Protein AF-A0A4Q3V5I7-F1 (afdb_monomer_lite)

Structure (mmCIF, N/CA/C/O backbone):
data_AF-A0A4Q3V5I7-F1
#
_entry.id   AF-A0A4Q3V5I7-F1
#
loop_
_atom_site.group_PDB
_atom_sit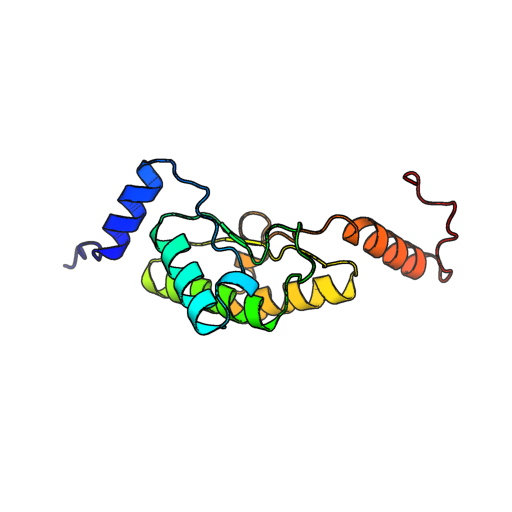e.id
_atom_site.type_symbol
_atom_site.label_atom_id
_atom_site.label_alt_id
_atom_site.label_comp_id
_atom_site.label_asym_id
_atom_site.label_entity_id
_atom_site.label_seq_id
_atom_site.pdbx_PDB_ins_code
_atom_site.Cartn_x
_atom_site.Cartn_y
_atom_site.Cartn_z
_atom_site.occupancy
_atom_site.B_iso_or_equiv
_atom_site.auth_seq_id
_atom_site.auth_comp_id
_atom_site.auth_asym_id
_atom_site.auth_atom_id
_atom_site.pdbx_PDB_model_num
ATOM 1 N N . SER A 1 1 ? -29.587 -13.983 23.821 1.00 38.09 1 SER A N 1
ATOM 2 C CA . SER A 1 1 ? -28.390 -13.522 24.550 1.00 38.09 1 SER A CA 1
ATOM 3 C C . SER A 1 1 ? -27.429 -12.880 23.560 1.00 38.09 1 SER A C 1
ATOM 5 O O . SER A 1 1 ? -27.174 -13.454 22.513 1.00 38.09 1 SER A O 1
ATOM 7 N N . ASN A 1 2 ? -26.949 -11.682 23.909 1.00 41.31 2 ASN A N 1
ATOM 8 C CA . ASN A 1 2 ? -25.914 -10.875 23.248 1.00 41.31 2 ASN A CA 1
ATOM 9 C C . ASN A 1 2 ? -26.232 -10.234 21.875 1.00 41.31 2 ASN A C 1
ATOM 11 O O . ASN A 1 2 ? -25.662 -10.589 20.848 1.00 41.31 2 ASN A O 1
ATOM 15 N N . HIS A 1 3 ? -27.079 -9.198 21.873 1.00 42.94 3 HIS A N 1
ATOM 16 C CA . HIS A 1 3 ? -26.989 -8.144 20.858 1.00 42.94 3 HIS A CA 1
ATOM 17 C C . HIS A 1 3 ? -25.921 -7.145 21.309 1.00 42.94 3 HIS A C 1
ATOM 19 O O . HIS A 1 3 ? -26.196 -6.250 22.102 1.00 42.94 3 HIS A O 1
ATOM 25 N N . GLY A 1 4 ? -24.683 -7.369 20.859 1.00 45.09 4 GLY A N 1
ATOM 26 C CA . GLY A 1 4 ? -23.561 -6.473 21.113 1.00 45.09 4 GLY A CA 1
ATOM 27 C C . GLY A 1 4 ? -23.827 -5.105 20.495 1.00 45.09 4 GLY A C 1
ATOM 28 O O . GLY A 1 4 ? -23.933 -4.971 19.275 1.00 45.09 4 GLY A O 1
ATOM 29 N N . GLU A 1 5 ? -23.964 -4.100 21.349 1.00 45.75 5 GLU A N 1
ATOM 30 C CA . GLU A 1 5 ? -24.009 -2.701 20.954 1.00 45.75 5 GLU A CA 1
ATOM 31 C C . GLU A 1 5 ? -22.730 -2.368 20.158 1.00 45.75 5 GLU A C 1
ATOM 33 O O . GLU A 1 5 ? -21.636 -2.780 20.554 1.00 45.75 5 GLU A O 1
ATOM 38 N N . PRO A 1 6 ? -22.820 -1.686 19.004 1.00 53.59 6 PRO A N 1
ATOM 39 C CA . PRO A 1 6 ? -21.633 -1.416 18.216 1.00 53.59 6 PRO A CA 1
ATOM 40 C C . PRO A 1 6 ? -20.729 -0.432 18.963 1.00 53.59 6 PRO A C 1
ATOM 42 O O . PRO A 1 6 ? -21.177 0.666 19.296 1.00 53.59 6 PRO A O 1
ATOM 45 N N . ASP A 1 7 ? -19.462 -0.817 19.155 1.00 67.00 7 ASP A N 1
ATOM 46 C CA . ASP A 1 7 ? -18.375 0.039 19.654 1.00 67.00 7 ASP A CA 1
ATOM 47 C C . ASP A 1 7 ? -18.476 1.452 19.044 1.00 67.00 7 ASP A C 1
ATOM 49 O O . ASP A 1 7 ? -18.785 1.619 17.858 1.00 67.00 7 ASP A O 1
ATOM 53 N N . GLY A 1 8 ? -18.215 2.485 19.851 1.00 60.91 8 GLY A N 1
ATOM 54 C CA . GLY A 1 8 ? -18.203 3.885 19.431 1.00 60.91 8 GLY A CA 1
ATOM 55 C C . GLY A 1 8 ? -17.422 4.135 18.135 1.00 60.91 8 GLY A C 1
ATOM 56 O O . GLY A 1 8 ? -17.833 4.976 17.335 1.00 60.91 8 GLY A O 1
ATOM 57 N N . GLN A 1 9 ? -16.384 3.348 17.837 1.00 58.44 9 GLN A N 1
ATOM 58 C CA . GLN A 1 9 ? -15.654 3.434 16.563 1.00 58.44 9 GLN A CA 1
ATOM 59 C C . GLN A 1 9 ? -16.491 3.003 15.345 1.00 58.44 9 GLN A C 1
ATOM 61 O O . GLN A 1 9 ? -16.431 3.642 14.294 1.00 58.44 9 GLN A O 1
ATOM 66 N N . SER A 1 10 ? -17.344 1.983 15.489 1.00 59.12 10 SER A N 1
ATOM 67 C CA . SER A 1 10 ? -18.311 1.556 14.463 1.00 59.12 10 SER A CA 1
ATOM 68 C C . SER A 1 10 ? -19.374 2.625 14.191 1.00 59.12 10 SER A C 1
ATOM 70 O O . SER A 1 10 ? -19.883 2.736 13.069 1.00 59.12 10 SER A O 1
ATOM 72 N N . ARG A 1 11 ? -19.712 3.438 15.201 1.00 64.19 11 ARG A N 1
ATOM 73 C CA . ARG A 1 11 ? -20.638 4.572 15.052 1.00 64.19 11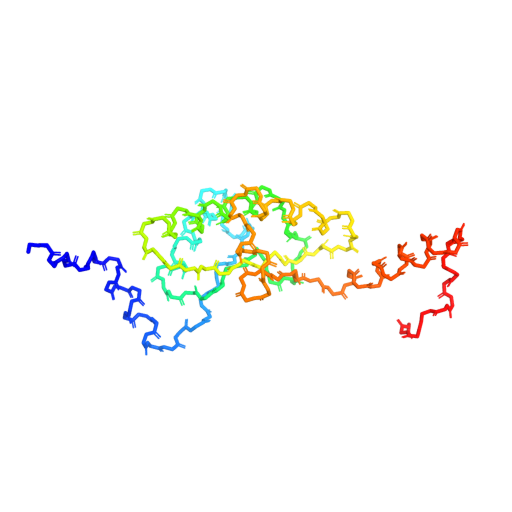 ARG A CA 1
ATOM 74 C C . ARG A 1 11 ? -19.989 5.731 14.295 1.00 64.19 11 ARG A C 1
ATOM 76 O O . ARG A 1 11 ? -20.621 6.265 13.388 1.00 64.19 11 ARG A O 1
ATOM 83 N N . VAL A 1 12 ? -18.735 6.066 14.607 1.00 60.19 12 VAL A N 1
ATOM 84 C CA . VAL A 1 12 ? -17.966 7.112 13.907 1.00 60.19 12 VAL A CA 1
ATOM 85 C C . VAL A 1 12 ? -17.733 6.743 12.439 1.00 60.19 12 VAL A C 1
ATOM 87 O O . VAL A 1 12 ? -18.012 7.550 11.555 1.00 60.19 12 VAL A O 1
ATOM 90 N N . HIS A 1 13 ? -17.337 5.499 12.157 1.00 60.81 13 HIS A N 1
ATOM 91 C CA . HIS A 1 13 ? -17.160 5.029 10.781 1.00 60.81 13 HIS A CA 1
ATOM 92 C C . HIS A 1 13 ? -18.470 5.095 9.979 1.00 60.81 13 HIS A C 1
ATOM 94 O O . HIS A 1 13 ? -18.501 5.626 8.871 1.00 60.81 13 HIS A O 1
ATOM 100 N N . ARG A 1 14 ? -19.591 4.629 10.555 1.00 62.06 14 ARG A N 1
ATOM 101 C CA . ARG A 1 14 ? -20.908 4.734 9.901 1.00 62.06 14 ARG A CA 1
ATOM 102 C C . ARG A 1 14 ? -21.364 6.174 9.692 1.00 62.06 14 ARG A C 1
ATOM 104 O O . ARG A 1 14 ? -22.064 6.434 8.717 1.00 62.06 14 ARG A O 1
ATOM 111 N N . PHE A 1 15 ? -20.993 7.089 10.583 1.00 60.84 15 PHE A N 1
ATOM 112 C CA . PHE A 1 15 ? -21.292 8.508 10.434 1.00 60.84 15 PHE A CA 1
ATOM 113 C C . PHE A 1 15 ? -20.561 9.107 9.222 1.00 60.84 15 PHE A C 1
ATOM 115 O O . PHE A 1 15 ? -21.206 9.712 8.368 1.00 60.84 15 PHE A O 1
ATOM 122 N N . PHE A 1 16 ? -19.254 8.864 9.080 1.00 54.72 16 PHE A N 1
ATOM 123 C CA . PHE A 1 16 ? -18.477 9.395 7.954 1.00 54.72 16 PHE A CA 1
ATOM 124 C C . PHE A 1 16 ? -18.756 8.690 6.618 1.00 54.72 16 PHE A C 1
ATOM 126 O O . PHE A 1 16 ? -18.851 9.363 5.592 1.00 54.72 16 PHE A O 1
ATOM 133 N N . ALA A 1 17 ? -18.990 7.374 6.624 1.00 52.50 17 ALA A N 1
ATOM 134 C CA . ALA A 1 17 ? -19.376 6.625 5.424 1.00 52.50 17 ALA A CA 1
ATOM 135 C C . ALA A 1 17 ? -20.721 7.110 4.844 1.00 52.50 17 ALA A C 1
ATOM 137 O O . ALA A 1 17 ? -20.887 7.204 3.630 1.00 52.50 17 ALA A O 1
ATOM 138 N N . ARG A 1 18 ? -21.682 7.486 5.703 1.00 52.69 18 ARG A N 1
ATOM 139 C CA . ARG A 1 18 ? -22.968 8.071 5.274 1.00 52.69 18 ARG A CA 1
ATOM 140 C C . ARG A 1 18 ? -22.839 9.494 4.728 1.00 52.69 18 ARG A C 1
ATOM 142 O O . ARG A 1 18 ? -23.690 9.908 3.949 1.00 52.69 18 ARG A O 1
ATOM 149 N N . ALA A 1 19 ? -21.794 10.226 5.111 1.00 50.31 19 ALA A N 1
ATOM 150 C CA . ALA A 1 19 ? -21.541 11.587 4.643 1.00 50.31 19 ALA A CA 1
ATOM 151 C C . ALA A 1 19 ? -20.904 11.649 3.237 1.00 50.31 19 ALA A C 1
ATOM 153 O O . ALA A 1 19 ? -20.662 12.742 2.731 1.00 50.31 19 ALA A O 1
ATOM 154 N N . GLY A 1 20 ? -20.620 10.506 2.593 1.00 38.25 20 GLY A N 1
ATOM 155 C CA . GLY A 1 20 ? -20.080 10.461 1.226 1.00 38.25 20 GLY A CA 1
ATOM 156 C C . GLY A 1 20 ? -18.641 10.976 1.094 1.00 38.25 20 GLY A C 1
ATOM 157 O O . GLY A 1 20 ? -18.186 11.281 -0.010 1.00 38.25 20 GLY A O 1
ATOM 158 N N . LEU A 1 21 ? -17.898 11.065 2.202 1.00 43.00 21 LEU A N 1
ATOM 159 C CA . LEU A 1 21 ? -16.500 11.508 2.245 1.00 43.00 21 LEU A CA 1
ATOM 160 C C . LEU A 1 21 ? -15.536 10.366 1.858 1.00 43.00 21 LEU A C 1
ATOM 162 O O . LEU A 1 21 ? -14.523 10.130 2.507 1.00 43.00 21 LEU A O 1
ATOM 166 N N . ASN A 1 22 ? -15.817 9.680 0.747 1.00 41.25 22 ASN A N 1
ATOM 167 C CA . ASN A 1 22 ? -15.173 8.428 0.303 1.00 41.25 22 ASN A CA 1
ATOM 168 C C . ASN A 1 22 ? -13.715 8.594 -0.194 1.00 41.25 22 ASN A C 1
ATOM 170 O O . ASN A 1 22 ? -13.181 7.781 -0.948 1.00 41.25 22 ASN A O 1
ATOM 174 N N . LYS A 1 23 ? -13.044 9.701 0.148 1.00 43.59 23 LYS A N 1
ATOM 175 C CA . LYS A 1 23 ? -11.664 10.000 -0.269 1.00 43.59 23 LYS A CA 1
ATOM 176 C C . LYS A 1 23 ? -10.873 10.695 0.833 1.00 43.59 23 LYS A C 1
ATOM 178 O O . LYS A 1 23 ? -10.186 11.680 0.558 1.00 43.59 23 LYS A O 1
ATOM 183 N N . VAL A 1 24 ? -10.902 10.190 2.063 1.00 42.75 24 VAL A N 1
ATOM 184 C CA . VAL A 1 24 ? -9.879 10.610 3.026 1.00 42.75 24 VAL A CA 1
ATOM 185 C C . VAL A 1 24 ? -8.542 9.981 2.601 1.00 42.75 24 VAL A C 1
ATOM 187 O O . VAL A 1 24 ? -8.443 8.798 2.277 1.00 42.75 24 VAL A O 1
ATOM 190 N N . ARG A 1 25 ? -7.518 10.818 2.433 1.00 50.66 25 ARG A N 1
ATOM 191 C CA . ARG A 1 25 ? -6.203 10.446 1.894 1.00 50.66 25 ARG A CA 1
ATOM 192 C C . ARG A 1 25 ? -5.197 10.563 3.031 1.00 50.66 25 ARG A C 1
ATOM 194 O O . ARG A 1 25 ? -4.775 11.670 3.339 1.00 50.66 25 ARG A O 1
ATOM 201 N N . ALA A 1 26 ? -4.783 9.451 3.630 1.00 46.44 26 ALA A N 1
ATOM 202 C CA . ALA A 1 26 ? -3.548 9.457 4.410 1.00 46.44 26 ALA A CA 1
ATOM 203 C C . ALA A 1 26 ? -2.398 9.564 3.409 1.00 46.44 26 ALA A C 1
ATOM 205 O O . ALA A 1 26 ? -2.099 8.590 2.735 1.00 46.44 26 ALA A O 1
ATOM 206 N N . SER A 1 27 ? -1.817 10.745 3.236 1.00 49.66 27 SER A N 1
ATOM 207 C CA . SER A 1 27 ? -0.596 10.935 2.450 1.00 49.66 27 SER A CA 1
ATOM 208 C C . SER A 1 27 ? 0.463 11.628 3.304 1.00 49.66 27 SER A C 1
ATOM 210 O O . SER A 1 27 ? 0.117 12.357 4.227 1.00 49.66 27 SER A O 1
ATOM 212 N N . HIS A 1 28 ? 1.727 11.392 2.934 1.00 53.25 28 HIS A N 1
ATOM 213 C CA . HIS A 1 28 ? 2.932 12.188 3.228 1.00 53.25 28 HIS A CA 1
ATOM 214 C C . HIS A 1 28 ? 3.936 11.576 4.221 1.00 53.25 28 HIS A C 1
ATOM 216 O O . HIS A 1 28 ? 4.032 11.964 5.378 1.00 53.25 28 HIS A O 1
ATOM 222 N N . HIS A 1 29 ? 4.811 10.696 3.711 1.00 49.69 29 HIS A N 1
ATOM 223 C CA . HIS A 1 29 ? 6.060 10.284 4.378 1.00 49.69 29 HIS A CA 1
ATOM 224 C C . HIS A 1 29 ? 6.941 11.491 4.774 1.00 49.69 29 HIS A C 1
ATOM 226 O O . HIS A 1 29 ? 7.621 11.434 5.798 1.00 49.69 29 HIS A O 1
ATOM 232 N N . ARG A 1 30 ? 6.970 12.576 3.983 1.00 44.12 30 ARG A N 1
ATOM 233 C CA . ARG A 1 30 ? 7.819 13.748 4.266 1.00 44.12 30 ARG A CA 1
ATOM 234 C C . ARG A 1 30 ? 7.209 14.751 5.251 1.00 44.12 30 ARG A C 1
ATOM 236 O O . ARG A 1 30 ? 7.950 15.241 6.090 1.00 44.12 30 ARG A O 1
ATOM 243 N N . GLU A 1 31 ? 5.901 15.010 5.215 1.00 51.19 31 GLU A N 1
ATOM 244 C CA . GLU A 1 31 ? 5.254 15.920 6.186 1.00 51.19 31 GLU A CA 1
ATOM 245 C C . GLU A 1 31 ? 5.047 15.262 7.556 1.00 51.19 31 GLU A C 1
ATOM 247 O O . GLU A 1 31 ? 5.095 15.930 8.584 1.00 51.19 31 GLU A O 1
ATOM 252 N N . LEU A 1 32 ? 4.852 13.939 7.589 1.00 56.50 32 LEU A N 1
ATOM 253 C CA . LEU A 1 32 ? 4.641 13.205 8.836 1.00 56.50 32 LEU A CA 1
ATOM 254 C C . LEU A 1 32 ? 5.960 12.884 9.556 1.00 56.50 32 LEU A C 1
ATOM 256 O O . LEU A 1 32 ? 5.946 12.633 10.755 1.00 56.50 32 LEU A O 1
ATOM 260 N N . GLY A 1 33 ? 7.109 12.895 8.875 1.00 63.34 33 GLY A N 1
ATOM 261 C CA . GLY A 1 33 ? 8.450 12.828 9.480 1.00 63.34 33 GLY A CA 1
ATOM 262 C C . GLY A 1 33 ? 8.868 11.490 10.120 1.00 63.34 33 GLY A C 1
ATOM 263 O O . GLY A 1 33 ? 10.054 11.180 10.132 1.00 63.34 33 GLY A O 1
ATOM 264 N N . THR A 1 34 ? 7.938 10.663 10.618 1.00 82.88 34 THR A N 1
ATOM 265 C CA . THR A 1 34 ? 8.223 9.378 11.291 1.00 82.88 34 THR A CA 1
ATOM 266 C C . THR A 1 34 ? 7.209 8.290 10.925 1.00 82.88 34 THR A C 1
ATOM 268 O O . THR A 1 34 ? 6.052 8.580 10.611 1.00 82.88 34 THR A O 1
ATOM 271 N N . LEU A 1 35 ? 7.605 7.013 11.033 1.00 87.75 35 LEU A N 1
ATOM 272 C CA . LEU A 1 35 ? 6.684 5.877 10.854 1.00 87.75 35 LEU A CA 1
ATOM 273 C C . LEU A 1 35 ? 5.526 5.902 11.867 1.00 87.75 35 LEU A C 1
ATOM 275 O O . LEU A 1 35 ? 4.409 5.512 11.539 1.00 87.75 35 LEU A O 1
ATOM 279 N N . THR A 1 36 ? 5.754 6.429 13.072 1.00 88.69 36 THR A N 1
ATOM 280 C CA . THR A 1 36 ? 4.702 6.636 14.079 1.00 88.69 36 THR A CA 1
ATOM 281 C C . THR A 1 36 ? 3.605 7.563 13.565 1.00 88.69 36 THR A C 1
ATOM 283 O O . THR A 1 36 ? 2.418 7.269 13.706 1.00 88.69 36 THR A O 1
ATOM 286 N N . ASN A 1 37 ? 3.983 8.666 12.922 1.00 86.19 37 ASN A N 1
ATOM 287 C CA . ASN A 1 37 ? 3.017 9.609 12.371 1.00 86.19 37 ASN A CA 1
ATOM 288 C C . ASN A 1 37 ? 2.311 9.040 11.132 1.00 86.19 37 ASN A C 1
ATOM 290 O O . ASN A 1 37 ? 1.110 9.243 10.983 1.00 86.19 37 ASN A O 1
ATOM 294 N N . VAL A 1 38 ? 3.001 8.243 10.307 1.00 88.50 38 VAL A N 1
ATOM 295 C CA . VAL A 1 38 ? 2.369 7.463 9.223 1.00 88.50 38 VAL A CA 1
ATOM 296 C C . VAL A 1 38 ? 1.304 6.513 9.772 1.00 88.50 38 VAL A C 1
ATOM 298 O O . VAL A 1 38 ? 0.197 6.449 9.233 1.00 88.50 38 VAL A O 1
ATOM 301 N N . ALA A 1 39 ? 1.606 5.792 10.854 1.00 90.88 39 ALA A N 1
ATOM 302 C CA . ALA A 1 39 ? 0.658 4.880 11.480 1.00 90.88 39 ALA A CA 1
ATOM 303 C C . ALA A 1 39 ? -0.588 5.624 11.987 1.00 90.88 39 ALA A C 1
ATOM 305 O O . ALA A 1 39 ? -1.706 5.214 11.678 1.00 90.88 39 ALA A O 1
ATOM 306 N N . ARG A 1 40 ? -0.398 6.750 12.691 1.00 89.38 40 ARG A N 1
ATOM 307 C CA . ARG A 1 40 ? -1.500 7.599 13.178 1.00 89.38 40 ARG A CA 1
ATOM 308 C C . ARG A 1 40 ? -2.342 8.164 12.037 1.00 89.38 40 ARG A C 1
ATOM 310 O O . ARG A 1 40 ? -3.562 8.079 12.084 1.00 89.38 40 ARG A O 1
ATOM 317 N N . ALA A 1 41 ? -1.706 8.698 10.996 1.00 87.38 41 ALA A N 1
ATOM 318 C CA . ALA A 1 41 ? -2.413 9.239 9.838 1.00 87.38 41 ALA A CA 1
ATOM 319 C C . ALA A 1 41 ? -3.235 8.161 9.114 1.00 87.38 41 ALA A C 1
ATOM 321 O O . ALA A 1 41 ? -4.357 8.425 8.689 1.00 87.38 41 ALA A O 1
ATOM 322 N N . SER A 1 42 ? -2.700 6.939 9.012 1.00 91.12 42 SER A N 1
ATOM 323 C CA . SER A 1 42 ? -3.416 5.796 8.433 1.00 91.12 42 SER A CA 1
ATOM 324 C C . SER A 1 42 ? -4.661 5.449 9.244 1.00 91.12 42 SER A C 1
ATOM 326 O O . SER A 1 42 ? -5.730 5.267 8.671 1.00 91.12 42 SER A O 1
ATOM 328 N N . GLU A 1 43 ? -4.538 5.395 10.572 1.00 90.94 43 GLU A N 1
ATOM 329 C CA . GLU A 1 43 ? -5.663 5.116 11.468 1.00 90.94 43 GLU A CA 1
ATOM 330 C C . GLU A 1 43 ? -6.741 6.202 11.381 1.00 90.94 43 GLU A C 1
ATOM 332 O O . GLU A 1 43 ? -7.908 5.877 11.179 1.00 90.94 43 GLU A O 1
ATOM 337 N N . ILE A 1 44 ? -6.354 7.482 11.414 1.00 89.69 44 ILE A N 1
ATOM 338 C CA . ILE A 1 44 ? -7.286 8.611 11.266 1.00 89.69 44 ILE A CA 1
ATOM 339 C C . ILE A 1 44 ? -8.029 8.542 9.929 1.00 89.69 44 ILE A C 1
ATOM 341 O O . ILE A 1 44 ? -9.241 8.738 9.899 1.00 89.69 44 ILE A O 1
ATOM 345 N N . ALA A 1 45 ? -7.337 8.235 8.830 1.00 87.19 45 ALA A N 1
ATOM 346 C CA . ALA A 1 45 ? -7.975 8.128 7.522 1.00 87.19 45 ALA A CA 1
ATOM 347 C C . ALA A 1 45 ? -9.019 7.001 7.475 1.00 87.19 45 ALA A C 1
ATOM 349 O O . ALA A 1 45 ? -10.144 7.224 7.035 1.00 87.19 45 ALA A O 1
ATOM 350 N N . MET A 1 46 ? -8.687 5.819 8.000 1.00 92.44 46 MET A N 1
ATOM 351 C CA . MET A 1 46 ? -9.636 4.702 8.084 1.00 92.44 46 MET A CA 1
ATOM 352 C C . MET A 1 46 ? -10.830 5.032 8.986 1.00 92.44 46 MET A C 1
ATOM 354 O O . MET A 1 46 ? -11.973 4.798 8.608 1.00 92.44 46 MET A O 1
ATOM 358 N N . MET A 1 47 ? -10.592 5.646 10.150 1.00 88.38 47 MET A N 1
ATOM 359 C CA . MET A 1 47 ? -11.660 6.078 11.060 1.00 88.38 47 MET A CA 1
ATOM 360 C C . MET A 1 47 ? -12.578 7.135 10.434 1.00 88.38 47 MET A C 1
ATOM 362 O O . MET A 1 47 ? -13.771 7.164 10.730 1.00 88.38 47 MET A O 1
ATOM 366 N N . ALA A 1 48 ? -12.036 7.972 9.550 1.00 85.56 48 ALA A N 1
ATOM 367 C CA . ALA A 1 48 ? -12.782 8.968 8.794 1.00 85.56 48 ALA A CA 1
ATOM 368 C C . ALA A 1 48 ? -13.515 8.392 7.563 1.00 85.56 48 ALA A C 1
ATOM 370 O O . ALA A 1 48 ? -14.084 9.160 6.792 1.00 85.56 48 ALA A O 1
ATOM 371 N N . GLY A 1 49 ? -13.521 7.067 7.370 1.00 84.12 49 GLY A N 1
ATOM 372 C CA . GLY A 1 49 ? -14.289 6.397 6.317 1.00 84.12 49 GLY A CA 1
ATOM 373 C C . GLY A 1 49 ? -13.576 6.279 4.968 1.00 84.12 49 GLY A C 1
ATOM 374 O O . GLY A 1 49 ? -14.233 6.212 3.934 1.00 84.12 49 GLY A O 1
ATOM 375 N N . SER A 1 50 ? -12.239 6.281 4.935 1.00 85.50 50 SER A N 1
ATOM 376 C CA . SER A 1 50 ? -11.486 5.987 3.707 1.00 85.50 50 SER A CA 1
ATOM 377 C C . SER A 1 50 ? -11.734 4.570 3.193 1.00 85.50 50 SER A C 1
ATOM 379 O O . SER A 1 50 ? -11.341 3.619 3.853 1.00 85.50 50 SER A O 1
ATOM 381 N N . ASP A 1 51 ? -12.172 4.415 1.943 1.00 89.31 51 ASP A N 1
ATOM 382 C CA . ASP A 1 51 ? -12.168 3.096 1.283 1.00 89.31 51 ASP A CA 1
ATOM 383 C C . ASP A 1 51 ? -10.748 2.615 0.936 1.00 89.31 51 ASP A C 1
ATOM 385 O O . ASP A 1 51 ? -10.483 1.422 0.810 1.00 89.31 51 ASP A O 1
ATOM 389 N N . PHE A 1 52 ? -9.818 3.556 0.742 1.00 91.56 52 PHE A N 1
ATOM 390 C CA . PHE A 1 52 ? -8.423 3.288 0.400 1.00 91.56 52 PHE A CA 1
ATOM 391 C C . PHE A 1 52 ? -7.475 4.240 1.122 1.00 91.56 52 PHE A C 1
ATOM 393 O O . PHE A 1 52 ? -7.704 5.451 1.160 1.00 91.56 52 PHE A O 1
ATOM 400 N N . ILE A 1 53 ? -6.324 3.719 1.543 1.00 91.44 53 ILE A N 1
ATOM 401 C CA . ILE A 1 53 ? -5.168 4.528 1.947 1.00 91.44 53 ILE A CA 1
ATOM 402 C C . ILE A 1 53 ? -4.008 4.346 0.955 1.00 91.44 53 ILE A C 1
ATOM 404 O O . ILE A 1 53 ? -3.884 3.308 0.297 1.00 91.44 53 ILE A O 1
ATOM 408 N N . LYS A 1 54 ? -3.161 5.372 0.794 1.00 88.69 54 LYS A N 1
ATOM 409 C CA . LYS A 1 54 ? -2.105 5.398 -0.236 1.00 88.69 54 LYS A CA 1
ATOM 410 C C . LYS A 1 54 ? -0.795 5.997 0.272 1.00 88.69 54 LYS A C 1
ATOM 412 O O . LYS A 1 54 ? -0.816 6.929 1.053 1.00 88.69 54 LYS A O 1
ATOM 417 N N . THR A 1 55 ? 0.357 5.543 -0.213 1.00 81.69 55 THR A N 1
ATOM 418 C CA . THR A 1 55 ? 1.659 6.006 0.320 1.00 81.69 55 THR A CA 1
ATOM 419 C C . THR A 1 55 ? 2.046 7.434 -0.097 1.00 81.69 55 THR A C 1
ATOM 421 O O . THR A 1 55 ? 2.646 8.162 0.693 1.00 81.69 55 THR A O 1
ATOM 424 N N . SER A 1 56 ? 1.739 7.857 -1.333 1.00 70.88 56 SER A N 1
ATOM 425 C CA . SER A 1 56 ? 2.121 9.183 -1.853 1.00 70.88 56 SER A CA 1
ATOM 426 C C . SER A 1 56 ? 1.114 9.778 -2.852 1.00 70.88 56 SER A C 1
ATOM 428 O O . SER A 1 56 ? 0.125 9.151 -3.256 1.00 70.88 56 SER A O 1
ATOM 430 N N . THR A 1 57 ? 1.358 11.028 -3.255 1.00 65.44 57 THR A N 1
ATOM 431 C CA . THR A 1 57 ? 0.609 11.741 -4.303 1.00 65.44 57 THR A CA 1
ATOM 432 C C . THR A 1 57 ? 1.170 11.516 -5.712 1.00 65.44 57 THR A C 1
ATOM 434 O O . THR A 1 57 ? 0.497 11.882 -6.673 1.00 65.44 57 THR A O 1
ATOM 437 N N . GLY A 1 58 ? 2.352 10.897 -5.849 1.00 59.09 58 GLY A N 1
ATOM 438 C CA . GLY A 1 58 ? 3.047 10.703 -7.128 1.00 59.09 58 GLY A CA 1
ATOM 439 C C . GLY A 1 58 ? 3.689 11.968 -7.716 1.00 59.09 58 GLY A C 1
ATOM 440 O O . GLY A 1 58 ? 4.197 11.909 -8.829 1.00 59.09 58 GLY A O 1
ATOM 441 N N . LYS A 1 59 ? 3.660 13.097 -6.992 1.00 59.47 59 LYS A N 1
ATOM 442 C CA . LYS A 1 59 ? 4.219 14.393 -7.424 1.00 59.47 59 LYS A CA 1
ATOM 443 C C . LYS A 1 59 ? 5.520 14.780 -6.710 1.00 59.47 59 LYS A C 1
ATOM 445 O O . LYS A 1 59 ? 6.095 15.816 -7.019 1.00 59.47 59 LYS A O 1
ATOM 450 N N . GLU A 1 60 ? 5.974 13.970 -5.757 1.00 59.12 60 GLU A N 1
ATOM 451 C CA . GLU A 1 60 ? 7.142 14.267 -4.925 1.00 59.12 60 GLU A CA 1
ATOM 452 C C . GLU A 1 60 ? 8.368 13.431 -5.302 1.00 59.12 60 GLU A C 1
ATOM 454 O O . GLU A 1 60 ? 8.258 12.328 -5.838 1.00 59.12 60 GLU A O 1
ATOM 459 N N . ALA A 1 61 ? 9.553 13.952 -4.968 1.00 50.44 61 ALA A N 1
ATOM 460 C CA . ALA A 1 61 ? 10.835 13.300 -5.231 1.00 50.44 61 ALA A CA 1
ATOM 461 C C . ALA A 1 61 ? 11.022 11.985 -4.447 1.00 50.44 61 ALA A C 1
ATOM 463 O O . ALA A 1 61 ? 11.720 11.083 -4.913 1.00 50.44 61 ALA A O 1
ATOM 464 N N . VAL A 1 62 ? 10.394 11.859 -3.269 1.00 54.84 62 VAL A N 1
ATOM 465 C CA . VAL A 1 62 ? 10.447 10.642 -2.444 1.00 54.84 62 VAL A CA 1
ATOM 466 C C . VAL A 1 62 ? 9.152 9.854 -2.598 1.00 54.84 62 VAL A C 1
ATOM 468 O O . VAL A 1 62 ? 8.053 10.347 -2.363 1.00 54.84 62 VAL A O 1
ATOM 471 N N . ASN A 1 63 ? 9.324 8.613 -3.033 1.00 66.88 63 ASN A N 1
ATOM 472 C CA . ASN A 1 63 ? 8.293 7.720 -3.541 1.00 66.88 63 ASN A CA 1
ATOM 473 C C . ASN A 1 63 ? 7.867 6.671 -2.498 1.00 66.88 63 ASN A C 1
ATOM 475 O O . ASN A 1 63 ? 8.340 6.695 -1.362 1.00 66.88 63 ASN A O 1
ATOM 479 N N . ALA A 1 64 ? 6.968 5.748 -2.864 1.00 73.00 64 ALA A N 1
ATOM 480 C CA . ALA A 1 64 ? 6.574 4.648 -1.985 1.00 73.00 64 ALA A CA 1
ATOM 481 C C . ALA A 1 64 ? 7.799 3.826 -1.541 1.00 73.00 64 ALA A C 1
ATOM 483 O O . ALA A 1 64 ? 8.544 3.327 -2.381 1.00 73.00 64 ALA A O 1
ATOM 484 N N . THR A 1 65 ? 7.975 3.641 -0.231 1.00 87.44 65 THR A N 1
ATOM 485 C CA . THR A 1 65 ? 8.993 2.747 0.340 1.00 87.44 65 THR A CA 1
ATOM 486 C C . THR A 1 65 ? 8.319 1.598 1.085 1.00 87.44 65 THR A C 1
ATOM 488 O O . THR A 1 65 ? 7.267 1.787 1.706 1.00 87.44 65 THR A O 1
ATOM 491 N N . LEU A 1 66 ? 8.920 0.403 1.048 1.00 90.75 66 LEU A N 1
ATOM 492 C CA . LEU A 1 66 ? 8.380 -0.777 1.735 1.00 90.75 66 LEU A CA 1
ATOM 493 C C . LEU A 1 66 ? 8.192 -0.570 3.248 1.00 90.75 66 LEU A C 1
ATOM 495 O O . LEU A 1 66 ? 7.144 -0.977 3.741 1.00 90.75 66 LEU A O 1
ATOM 499 N N . PRO A 1 67 ? 9.090 0.107 3.999 1.00 92.06 67 PRO A N 1
ATOM 500 C CA . PRO A 1 67 ? 8.865 0.351 5.428 1.00 92.06 67 PRO A CA 1
ATOM 501 C C . PRO A 1 67 ? 7.602 1.174 5.726 1.00 92.06 67 PRO A C 1
ATOM 503 O O . PRO A 1 67 ? 6.858 0.865 6.661 1.00 92.06 67 PRO A O 1
ATOM 506 N N . VAL A 1 68 ? 7.313 2.192 4.906 1.00 90.50 68 VAL A N 1
ATOM 507 C CA . VAL A 1 68 ? 6.059 2.956 5.016 1.00 90.50 68 VAL A CA 1
ATOM 508 C C . VAL A 1 68 ? 4.872 2.089 4.634 1.00 90.50 68 VAL A C 1
ATOM 510 O O . VAL A 1 68 ? 3.887 2.057 5.365 1.00 90.50 68 VAL A O 1
ATOM 513 N N . GLY A 1 69 ? 4.989 1.339 3.538 1.00 93.25 69 GLY A N 1
ATOM 514 C CA . GLY A 1 69 ? 3.985 0.372 3.115 1.00 93.25 69 GLY A CA 1
ATOM 515 C C . GLY A 1 69 ? 3.592 -0.603 4.218 1.00 93.25 69 GLY A C 1
ATOM 516 O O . GLY A 1 69 ? 2.424 -0.686 4.577 1.00 93.25 69 GLY A O 1
ATOM 517 N N . LEU A 1 70 ? 4.581 -1.270 4.809 1.00 95.69 70 LEU A N 1
ATOM 518 C CA . LEU A 1 70 ? 4.417 -2.218 5.906 1.00 95.69 70 LEU A CA 1
ATOM 519 C C . LEU A 1 70 ? 3.711 -1.584 7.106 1.00 95.69 70 LEU A C 1
ATOM 521 O O . LEU A 1 70 ? 2.803 -2.180 7.681 1.00 95.69 70 LEU A O 1
ATOM 525 N N . THR A 1 71 ? 4.097 -0.358 7.460 1.00 95.25 71 THR A N 1
ATOM 526 C CA . THR A 1 71 ? 3.465 0.390 8.554 1.00 95.25 71 THR A CA 1
ATOM 527 C C . THR A 1 71 ? 1.974 0.611 8.287 1.00 95.25 71 THR A C 1
ATOM 529 O O . THR A 1 71 ? 1.144 0.329 9.150 1.00 95.25 71 THR A O 1
ATOM 532 N N . MET A 1 72 ? 1.618 1.071 7.085 1.00 95.19 72 MET A N 1
ATOM 533 C CA . MET A 1 72 ? 0.226 1.321 6.692 1.00 95.19 72 MET A CA 1
ATOM 534 C C . MET A 1 72 ? -0.587 0.021 6.603 1.00 95.19 72 MET A C 1
ATOM 536 O O . MET A 1 72 ? -1.697 -0.057 7.123 1.00 95.19 72 MET A O 1
ATOM 540 N N . VAL A 1 73 ? -0.017 -1.020 5.994 1.00 97.44 73 VAL A N 1
ATOM 541 C CA . VAL A 1 73 ? -0.643 -2.338 5.811 1.00 97.44 73 VAL A CA 1
ATOM 542 C C . VAL A 1 73 ? -0.932 -3.014 7.153 1.00 97.44 73 VAL A C 1
ATOM 544 O O . VAL A 1 73 ? -2.030 -3.529 7.364 1.00 97.44 73 VAL A O 1
ATOM 547 N N . ARG A 1 74 ? -0.011 -2.929 8.119 1.00 97.69 74 ARG A N 1
ATOM 548 C CA . ARG A 1 74 ? -0.256 -3.420 9.484 1.00 97.69 74 ARG A CA 1
ATOM 549 C C . ARG A 1 74 ? -1.388 -2.672 10.173 1.00 97.69 74 ARG A C 1
ATOM 551 O O . ARG A 1 74 ? -2.175 -3.295 10.877 1.00 97.69 74 ARG A O 1
ATOM 558 N N . ARG A 1 75 ? -1.520 -1.362 9.944 1.00 97.00 75 ARG A N 1
ATOM 559 C CA . ARG A 1 75 ? -2.674 -0.601 10.445 1.00 97.00 75 ARG A CA 1
ATOM 560 C C . ARG A 1 75 ? -3.984 -1.064 9.816 1.00 97.00 75 ARG A C 1
ATOM 562 O O . ARG A 1 75 ? -4.936 -1.238 10.566 1.00 97.00 75 ARG A O 1
ATOM 569 N N . ILE A 1 76 ? -4.023 -1.340 8.510 1.00 97.69 76 ILE A N 1
ATOM 570 C CA . ILE A 1 76 ? -5.205 -1.938 7.860 1.00 97.69 76 ILE A CA 1
ATOM 571 C C . ILE A 1 76 ? -5.569 -3.265 8.528 1.00 97.69 76 ILE A C 1
ATOM 573 O O . ILE A 1 76 ? -6.722 -3.465 8.901 1.00 97.69 76 ILE A O 1
ATOM 577 N N . ARG A 1 77 ? -4.589 -4.152 8.738 1.00 98.00 77 ARG A N 1
ATOM 578 C CA . ARG A 1 77 ? -4.816 -5.450 9.387 1.00 98.00 77 ARG A CA 1
ATOM 579 C C . ARG A 1 77 ? -5.422 -5.287 10.777 1.00 98.00 77 ARG A C 1
ATOM 581 O O . ARG A 1 77 ? -6.400 -5.953 11.110 1.00 98.00 77 ARG A O 1
ATOM 588 N N . ASP A 1 78 ? -4.831 -4.417 11.590 1.00 97.75 78 ASP A N 1
ATOM 589 C CA . ASP A 1 78 ? -5.275 -4.185 12.964 1.00 97.75 78 ASP A CA 1
ATOM 590 C C . ASP A 1 78 ? -6.679 -3.551 12.989 1.00 97.75 78 ASP A C 1
ATOM 592 O O . ASP A 1 78 ? -7.516 -3.925 13.811 1.00 97.75 78 ASP A O 1
ATOM 596 N N . PHE A 1 79 ? -6.965 -2.640 12.053 1.00 95.94 79 PHE A N 1
ATOM 597 C CA . PHE A 1 79 ? -8.277 -2.014 11.890 1.00 95.94 79 PHE A CA 1
ATOM 598 C C . PHE A 1 79 ? -9.347 -3.025 11.466 1.00 95.94 79 PHE A C 1
ATOM 600 O O . PHE A 1 79 ? -10.416 -3.074 12.076 1.00 95.94 79 PHE A O 1
ATOM 607 N N . HIS A 1 80 ? -9.048 -3.886 10.492 1.00 97.00 80 HIS A N 1
ATOM 608 C CA . HIS A 1 80 ? -9.948 -4.955 10.066 1.00 97.00 80 HIS A CA 1
ATOM 609 C C . HIS A 1 80 ? -10.230 -5.936 11.212 1.00 97.00 80 HIS A C 1
ATOM 611 O O . HIS A 1 80 ? -11.384 -6.260 11.469 1.00 97.00 80 HIS A O 1
ATOM 617 N N . ARG A 1 81 ? -9.211 -6.346 11.981 1.00 97.00 81 ARG A N 1
ATOM 618 C CA . ARG A 1 81 ? -9.398 -7.223 13.156 1.00 97.00 81 ARG A CA 1
ATOM 619 C C . ARG A 1 81 ? -10.322 -6.622 14.216 1.00 97.00 81 ARG A C 1
ATOM 621 O O . ARG A 1 81 ? -11.057 -7.359 14.862 1.00 97.00 81 ARG A O 1
ATOM 628 N N . ARG A 1 82 ? -10.264 -5.303 14.413 1.00 95.94 82 ARG A N 1
ATOM 629 C CA . ARG A 1 82 ? -11.091 -4.586 15.396 1.00 95.94 82 ARG A CA 1
ATOM 630 C C . ARG A 1 82 ? -12.515 -4.336 14.909 1.00 95.94 82 ARG A C 1
ATOM 632 O O . ARG A 1 82 ? -13.437 -4.359 15.712 1.00 95.94 82 ARG A O 1
ATOM 639 N N . THR A 1 83 ? -12.685 -4.046 13.621 1.00 93.94 83 THR A N 1
ATOM 640 C CA . THR A 1 83 ? -13.927 -3.447 13.106 1.00 93.94 83 THR A CA 1
ATOM 641 C C . THR A 1 83 ? -14.663 -4.295 12.072 1.00 93.94 83 THR A C 1
ATOM 643 O O . THR A 1 83 ? -15.842 -4.058 11.827 1.00 93.94 83 THR A O 1
ATOM 646 N N . GLY A 1 84 ? -13.981 -5.258 11.451 1.00 94.25 84 GLY A N 1
ATOM 647 C CA . GLY A 1 84 ? -14.480 -6.042 10.322 1.00 94.25 84 GLY A CA 1
ATOM 648 C C . GLY A 1 84 ? -14.509 -5.299 8.981 1.00 94.25 84 GLY A C 1
ATOM 649 O O . GLY A 1 84 ? -14.906 -5.895 7.986 1.00 94.25 84 GLY A O 1
ATOM 650 N N . TYR A 1 85 ? -14.102 -4.025 8.912 1.00 93.62 85 TYR A N 1
ATOM 651 C CA . TYR A 1 85 ? -14.088 -3.278 7.649 1.00 93.62 85 TYR A CA 1
ATOM 652 C C . TYR A 1 85 ? -12.826 -3.560 6.833 1.00 93.62 85 TYR A C 1
ATOM 654 O O . TYR A 1 85 ? -11.701 -3.471 7.335 1.00 93.62 85 TYR A O 1
ATOM 662 N N . GLU A 1 86 ? -13.020 -3.868 5.553 1.00 96.06 86 GLU A N 1
ATOM 663 C CA . GLU A 1 86 ? -11.939 -4.073 4.595 1.00 96.06 86 GLU A CA 1
ATOM 664 C C . GLU A 1 86 ? -11.537 -2.736 3.963 1.00 96.06 86 GLU A C 1
ATOM 666 O O . GLU A 1 86 ? -12.323 -2.109 3.257 1.00 96.06 86 GLU A O 1
ATOM 671 N N . ILE A 1 87 ? -10.301 -2.302 4.211 1.00 96.06 87 ILE A N 1
ATOM 672 C CA . ILE A 1 87 ? -9.747 -1.068 3.643 1.00 96.06 87 ILE A CA 1
ATOM 673 C C . ILE A 1 87 ? -8.721 -1.432 2.577 1.00 96.06 87 ILE A C 1
ATOM 675 O O . ILE A 1 87 ? -7.829 -2.255 2.810 1.00 96.06 87 ILE A O 1
ATOM 679 N N . GLY A 1 88 ? -8.829 -0.798 1.413 1.00 96.50 88 GLY A N 1
ATOM 680 C CA . GLY A 1 88 ? -7.901 -0.988 0.315 1.00 96.50 88 GLY A CA 1
ATOM 681 C C . GLY A 1 88 ? -6.562 -0.274 0.515 1.00 96.50 88 GLY A C 1
ATOM 682 O O . GLY A 1 88 ? -6.452 0.767 1.171 1.00 96.50 88 GLY A O 1
ATOM 683 N N . PHE A 1 89 ? -5.519 -0.800 -0.117 1.00 96.06 89 PHE A N 1
ATOM 684 C CA . PHE A 1 89 ? -4.183 -0.221 -0.123 1.00 96.06 89 PHE A CA 1
ATOM 685 C C . PHE A 1 89 ? -3.718 0.103 -1.543 1.00 96.06 89 PHE A C 1
ATOM 687 O O . PHE A 1 89 ? -3.862 -0.689 -2.477 1.00 96.06 89 PHE A O 1
ATOM 694 N N . LYS A 1 90 ? -3.128 1.288 -1.714 1.00 93.94 90 LYS A N 1
ATOM 695 C CA . LYS A 1 90 ? -2.536 1.713 -2.985 1.00 93.94 90 LYS A CA 1
ATOM 696 C C . LYS A 1 90 ? -1.121 2.262 -2.780 1.00 93.94 90 LYS A C 1
ATOM 698 O O . LYS A 1 90 ? -0.983 3.461 -2.506 1.00 93.94 90 LYS A O 1
ATOM 703 N N . PRO A 1 91 ? -0.053 1.460 -2.948 1.00 91.81 91 PRO A N 1
ATOM 704 C CA . PRO A 1 91 ? 1.288 2.020 -3.008 1.00 91.81 91 PRO A CA 1
ATOM 705 C C . PRO A 1 91 ? 1.404 2.867 -4.278 1.00 91.81 91 PRO A C 1
ATOM 707 O O . PRO A 1 91 ? 1.013 2.447 -5.366 1.00 91.81 91 PRO A O 1
ATOM 710 N N . ALA A 1 92 ? 1.881 4.098 -4.140 1.00 85.94 92 ALA A N 1
ATOM 711 C CA . ALA A 1 92 ? 1.967 5.053 -5.236 1.00 85.94 92 ALA A CA 1
ATOM 712 C C . ALA A 1 92 ? 3.287 5.820 -5.209 1.00 85.94 92 ALA A C 1
ATOM 714 O O . ALA A 1 92 ? 3.760 6.225 -4.144 1.00 85.94 92 ALA A O 1
ATOM 715 N N . GLY A 1 93 ? 3.819 6.085 -6.401 1.00 76.81 93 GLY A N 1
ATOM 716 C CA . GLY A 1 93 ? 5.063 6.821 -6.610 1.00 76.81 93 GLY A CA 1
ATOM 717 C C . GLY A 1 93 ? 6.255 5.885 -6.782 1.00 76.81 93 GLY A C 1
ATOM 718 O O . GLY A 1 93 ? 6.506 5.034 -5.934 1.00 76.81 93 GLY A O 1
ATOM 719 N N . GLY A 1 94 ? 6.990 6.060 -7.883 1.00 78.44 94 GLY A N 1
ATOM 720 C CA . GLY A 1 94 ? 8.324 5.488 -8.104 1.00 78.44 94 GLY A CA 1
ATOM 721 C C . GLY A 1 94 ? 8.418 3.980 -8.339 1.00 78.44 94 GLY A C 1
ATOM 722 O O . GLY A 1 94 ? 9.535 3.495 -8.488 1.00 78.44 94 GLY A O 1
ATOM 723 N N . ILE A 1 95 ? 7.296 3.258 -8.412 1.00 88.12 95 ILE A N 1
ATOM 724 C CA . ILE A 1 95 ? 7.267 1.839 -8.794 1.00 88.12 95 ILE A CA 1
ATOM 725 C C . ILE A 1 95 ? 7.435 1.765 -10.312 1.00 88.12 95 ILE A C 1
ATOM 727 O O . ILE A 1 95 ? 6.518 2.120 -11.054 1.00 88.12 95 ILE A O 1
ATOM 731 N N . ARG A 1 96 ? 8.624 1.373 -10.769 1.00 88.25 96 ARG A N 1
ATOM 732 C CA . ARG A 1 96 ? 8.997 1.398 -12.191 1.00 88.25 96 ARG A CA 1
ATOM 733 C C . ARG A 1 96 ? 9.299 0.026 -12.769 1.00 88.25 96 ARG A C 1
ATOM 735 O O . ARG A 1 96 ? 9.228 -0.100 -13.982 1.00 88.25 96 ARG A O 1
ATOM 742 N N . THR A 1 97 ? 9.627 -0.962 -11.936 1.00 89.81 97 THR A N 1
ATOM 743 C CA . THR A 1 97 ? 10.060 -2.281 -12.413 1.00 89.81 97 THR A CA 1
ATOM 744 C C . THR A 1 97 ? 9.161 -3.419 -11.943 1.00 89.81 97 THR A C 1
ATOM 746 O O . THR A 1 97 ? 8.578 -3.359 -10.854 1.00 89.81 97 THR A O 1
ATOM 749 N N . ALA A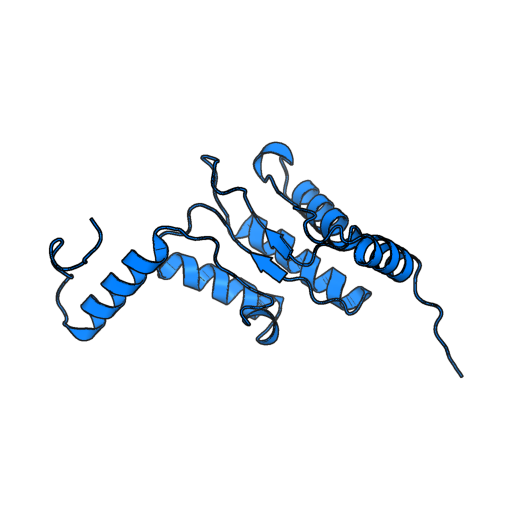 1 98 ? 9.102 -4.495 -12.730 1.00 89.31 98 ALA A N 1
ATOM 750 C CA . ALA A 1 98 ? 8.391 -5.723 -12.385 1.00 89.31 98 ALA A CA 1
ATOM 751 C C . ALA A 1 98 ? 8.853 -6.274 -11.025 1.00 89.31 98 ALA A C 1
ATOM 753 O O . ALA A 1 98 ? 8.028 -6.607 -10.175 1.00 89.31 98 ALA A O 1
ATOM 754 N N . LYS A 1 99 ? 10.166 -6.262 -10.759 1.00 90.88 99 LYS A N 1
ATOM 755 C CA . LYS A 1 99 ? 10.728 -6.685 -9.466 1.00 90.88 99 LYS A CA 1
ATOM 756 C C . LYS A 1 99 ? 10.180 -5.867 -8.293 1.00 90.88 99 LYS A C 1
ATOM 758 O O . LYS A 1 99 ? 9.725 -6.448 -7.318 1.00 90.88 99 LYS A O 1
ATOM 763 N N . GLN A 1 100 ? 10.148 -4.538 -8.407 1.00 91.50 100 GLN A N 1
ATOM 764 C CA . GLN A 1 100 ? 9.570 -3.691 -7.357 1.00 91.50 100 GLN A CA 1
ATOM 765 C C . GLN A 1 100 ? 8.089 -4.005 -7.129 1.00 91.50 100 GLN A C 1
ATOM 767 O O . GLN A 1 100 ? 7.622 -3.969 -5.995 1.00 91.50 100 GLN A O 1
ATOM 772 N N . SER A 1 101 ? 7.336 -4.308 -8.191 1.00 93.19 101 SER A N 1
ATOM 773 C CA . SER A 1 101 ? 5.924 -4.680 -8.060 1.00 93.19 101 SER A CA 1
ATOM 774 C C . SER A 1 101 ? 5.726 -5.993 -7.294 1.00 93.19 101 SER A C 1
ATOM 776 O O . SER A 1 101 ? 4.787 -6.092 -6.503 1.00 93.19 101 SER A O 1
ATOM 778 N N . LEU A 1 102 ? 6.639 -6.959 -7.459 1.00 95.19 102 LEU A N 1
ATOM 779 C CA . LEU A 1 102 ? 6.625 -8.217 -6.712 1.00 95.19 102 LEU A CA 1
ATOM 780 C C . LEU A 1 102 ? 6.834 -7.983 -5.217 1.00 95.19 102 LEU A C 1
ATOM 782 O O . LEU A 1 102 ? 6.093 -8.553 -4.424 1.00 95.19 102 LEU A O 1
ATOM 786 N N . ASP A 1 103 ? 7.754 -7.098 -4.828 1.00 96.00 103 ASP A N 1
ATOM 787 C CA . ASP A 1 103 ? 7.975 -6.780 -3.411 1.00 96.00 103 ASP A CA 1
ATOM 788 C C . ASP A 1 103 ? 6.688 -6.262 -2.734 1.00 96.00 103 ASP A C 1
ATOM 790 O O . ASP A 1 103 ? 6.371 -6.629 -1.601 1.00 96.00 103 ASP A O 1
ATOM 794 N N . TRP A 1 104 ? 5.898 -5.449 -3.447 1.00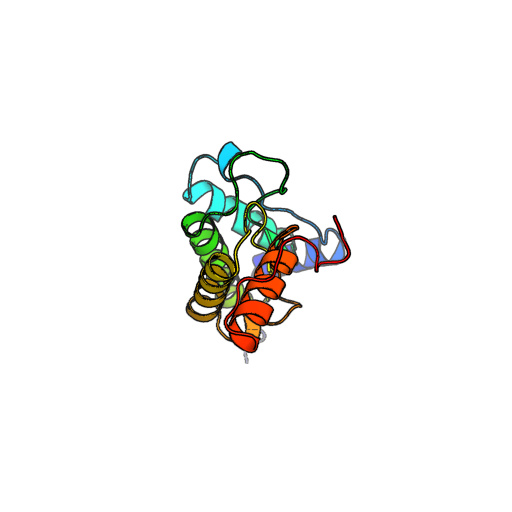 96.38 104 TRP A N 1
ATOM 795 C CA . TRP A 1 104 ? 4.598 -4.968 -2.964 1.00 96.38 104 TRP A CA 1
ATOM 796 C C . TRP A 1 104 ? 3.539 -6.069 -2.895 1.00 96.38 104 TRP A C 1
ATOM 798 O O . TRP A 1 104 ? 2.761 -6.101 -1.943 1.00 96.38 104 TRP A O 1
ATOM 808 N N . LEU A 1 105 ? 3.495 -6.962 -3.886 1.00 96.81 105 LEU A N 1
ATOM 809 C CA . LEU A 1 105 ? 2.578 -8.104 -3.890 1.00 96.81 105 LEU A CA 1
ATOM 810 C C . LEU A 1 105 ? 2.872 -9.060 -2.730 1.00 96.81 105 LEU A C 1
ATOM 812 O O . LEU A 1 105 ? 1.945 -9.479 -2.041 1.00 96.81 105 LEU A O 1
ATOM 816 N N . ILE A 1 106 ? 4.153 -9.349 -2.484 1.00 97.94 106 ILE A N 1
ATOM 817 C CA . ILE A 1 106 ? 4.608 -10.174 -1.361 1.00 97.94 106 ILE A CA 1
ATOM 818 C C . ILE A 1 106 ? 4.174 -9.530 -0.047 1.00 97.94 106 ILE A C 1
ATOM 820 O O . ILE A 1 106 ? 3.503 -10.176 0.749 1.00 97.94 106 ILE A O 1
ATOM 824 N N . LEU A 1 107 ? 4.460 -8.239 0.152 1.00 97.69 107 LEU A N 1
ATOM 825 C CA . LEU A 1 107 ? 4.046 -7.519 1.358 1.00 97.69 107 LEU A CA 1
ATOM 826 C C . LEU A 1 107 ? 2.538 -7.657 1.633 1.00 97.69 107 LEU A C 1
ATOM 828 O O . LEU A 1 107 ? 2.138 -7.933 2.763 1.00 97.69 107 LEU A O 1
ATOM 832 N N . MET A 1 108 ? 1.705 -7.456 0.608 1.00 98.06 108 MET A N 1
ATOM 833 C CA . MET A 1 108 ? 0.250 -7.566 0.744 1.00 98.06 108 MET A CA 1
ATOM 834 C C . MET A 1 108 ? -0.187 -8.986 1.088 1.00 98.06 108 MET A C 1
ATOM 836 O O . MET A 1 108 ? -1.019 -9.170 1.977 1.00 98.06 108 MET A O 1
ATOM 840 N N . LYS A 1 109 ? 0.380 -9.984 0.405 1.00 98.00 109 LYS A N 1
ATOM 841 C CA . LYS A 1 109 ? 0.046 -11.388 0.630 1.00 98.00 109 LYS A CA 1
ATOM 842 C C . LYS A 1 109 ? 0.412 -11.834 2.043 1.00 98.00 109 LYS A C 1
ATOM 844 O O . LYS A 1 109 ? -0.422 -12.431 2.714 1.00 98.00 109 LYS A O 1
ATOM 849 N N . GLU A 1 110 ? 1.612 -11.499 2.503 1.00 98.19 110 GLU A N 1
ATOM 850 C CA . GLU A 1 110 ? 2.110 -11.915 3.817 1.00 98.19 110 GLU A CA 1
ATOM 851 C C . GLU A 1 110 ? 1.356 -11.242 4.974 1.00 98.19 110 GLU A C 1
ATOM 853 O O . GLU A 1 110 ? 1.069 -11.873 5.989 1.00 98.19 110 GLU A O 1
ATOM 858 N N . GLU A 1 111 ? 1.001 -9.958 4.851 1.00 98.25 111 GLU A N 1
ATOM 859 C CA . GLU A 1 111 ? 0.385 -9.227 5.966 1.00 98.25 111 GLU A CA 1
ATOM 860 C C . GLU A 1 111 ? -1.155 -9.286 5.979 1.00 98.25 111 GLU A C 1
ATOM 862 O O . GLU A 1 111 ? -1.747 -9.189 7.059 1.00 98.25 111 GLU A O 1
ATOM 867 N N . LEU A 1 112 ? -1.815 -9.430 4.820 1.00 97.88 112 LEU A N 1
ATOM 868 C CA . LEU A 1 112 ? -3.282 -9.357 4.687 1.00 97.88 112 LEU A CA 1
ATOM 869 C C . LEU A 1 112 ? -3.923 -10.563 3.972 1.00 97.88 112 LEU A C 1
ATOM 871 O O . LEU A 1 112 ? -5.135 -10.752 4.077 1.00 97.88 112 LEU A O 1
ATOM 875 N N . GLY A 1 113 ? -3.143 -11.398 3.283 1.00 97.88 113 GLY A N 1
ATOM 876 C CA . GLY A 1 113 ? -3.630 -12.602 2.606 1.00 97.88 113 GLY A CA 1
ATOM 877 C C . GLY A 1 113 ? -4.301 -12.359 1.248 1.00 97.88 113 GLY A C 1
ATOM 878 O O . GLY A 1 113 ? -4.396 -11.240 0.740 1.00 97.88 113 GLY A O 1
ATOM 879 N N . ASP A 1 114 ? -4.795 -13.446 0.646 1.00 97.94 114 ASP A N 1
ATOM 880 C CA . ASP A 1 114 ? -5.251 -13.474 -0.754 1.00 97.94 114 ASP A CA 1
ATOM 881 C C . ASP A 1 114 ? -6.445 -12.552 -1.048 1.00 97.94 114 ASP A C 1
ATOM 883 O O . ASP A 1 114 ? -6.581 -12.042 -2.165 1.00 97.94 114 ASP A O 1
ATOM 887 N N . ARG A 1 115 ? -7.300 -12.294 -0.050 1.00 97.06 115 ARG A N 1
ATOM 888 C CA . ARG A 1 115 ? -8.449 -11.382 -0.178 1.00 97.06 115 ARG A CA 1
ATOM 889 C C . ARG A 1 115 ? -8.010 -9.975 -0.585 1.00 97.06 115 ARG A C 1
ATOM 891 O O . ARG A 1 115 ? -8.645 -9.361 -1.446 1.00 97.06 115 ARG A O 1
ATOM 898 N N . TRP A 1 116 ? -6.900 -9.502 -0.023 1.00 98.12 116 TRP A N 1
ATOM 899 C CA . TRP A 1 116 ? -6.343 -8.187 -0.319 1.00 98.12 116 TRP A CA 1
ATOM 900 C C . TRP A 1 116 ? -5.525 -8.146 -1.603 1.00 98.12 116 TRP A C 1
ATOM 902 O O . TRP A 1 116 ? -5.123 -7.067 -2.006 1.00 98.12 116 TRP A O 1
ATOM 912 N N . MET A 1 117 ? -5.315 -9.264 -2.299 1.00 97.38 117 MET A N 1
ATOM 913 C CA . MET A 1 117 ? -4.689 -9.235 -3.626 1.00 97.38 117 MET A CA 1
ATOM 914 C C . MET A 1 117 ? -5.677 -8.877 -4.748 1.00 97.38 117 MET A C 1
ATOM 916 O O . MET A 1 117 ? -5.292 -8.809 -5.916 1.00 97.38 117 MET A O 1
ATOM 920 N N . LYS A 1 118 ? -6.960 -8.676 -4.427 1.00 97.38 118 LYS A N 1
ATOM 921 C CA . LYS A 1 118 ? -8.004 -8.364 -5.408 1.00 97.38 118 LYS A CA 1
ATOM 922 C C . LYS A 1 118 ? -8.039 -6.859 -5.752 1.00 97.38 118 LYS A C 1
ATOM 924 O O . LYS A 1 118 ? -7.716 -6.034 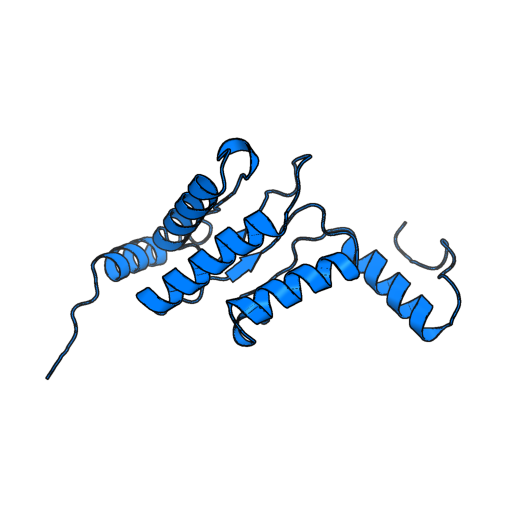-4.896 1.00 97.38 118 LYS A O 1
ATOM 929 N N . PRO A 1 119 ? -8.438 -6.462 -6.982 1.00 94.88 119 PRO A N 1
ATOM 930 C CA . PRO A 1 119 ? -8.355 -5.066 -7.452 1.00 94.88 119 PRO A CA 1
ATOM 931 C C . PRO A 1 119 ? -9.198 -4.038 -6.680 1.00 94.88 119 PRO A C 1
ATOM 933 O O . PRO A 1 119 ? -8.986 -2.825 -6.794 1.00 94.88 119 PRO A O 1
ATOM 936 N N . ASP A 1 120 ? -10.200 -4.504 -5.942 1.00 95.38 120 ASP A N 1
ATOM 937 C CA . ASP A 1 120 ? -11.052 -3.713 -5.058 1.00 95.38 120 ASP A CA 1
ATOM 938 C C . ASP A 1 120 ? -10.369 -3.374 -3.728 1.00 95.38 120 ASP A C 1
ATOM 940 O O . ASP A 1 120 ? -10.761 -2.395 -3.104 1.00 95.38 120 ASP A O 1
ATOM 944 N N . LEU A 1 121 ? -9.306 -4.094 -3.349 1.00 97.06 121 LEU A N 1
ATOM 945 C CA . LEU A 1 121 ? -8.530 -3.853 -2.128 1.00 97.06 121 LEU A CA 1
ATOM 946 C C . LEU A 1 121 ? -7.042 -3.575 -2.369 1.00 97.06 121 LEU A C 1
ATOM 948 O O . LEU A 1 121 ? -6.366 -3.081 -1.470 1.00 97.06 121 LEU A O 1
ATOM 952 N N . PHE A 1 122 ? -6.512 -3.824 -3.565 1.00 97.31 122 PHE A N 1
ATOM 953 C CA . PHE A 1 122 ? -5.119 -3.524 -3.873 1.00 97.31 122 PHE A CA 1
ATOM 954 C C . PHE A 1 122 ? -4.915 -3.009 -5.285 1.00 97.31 122 PHE A C 1
ATOM 956 O O . PHE A 1 122 ? -5.427 -3.555 -6.262 1.00 97.31 122 PHE A O 1
ATOM 963 N N . ARG A 1 123 ? -4.146 -1.921 -5.392 1.00 94.50 123 ARG A N 1
ATOM 964 C CA . ARG A 1 123 ? -3.817 -1.289 -6.674 1.00 94.50 123 ARG A CA 1
ATOM 965 C C . ARG A 1 123 ? -2.404 -0.745 -6.660 1.00 94.50 123 ARG A C 1
ATOM 967 O O . ARG A 1 123 ? -2.054 0.016 -5.769 1.00 94.50 123 ARG A O 1
ATOM 974 N N . LEU A 1 124 ? -1.629 -1.008 -7.703 1.00 91.50 124 LEU A N 1
ATOM 975 C CA . LEU A 1 124 ? -0.333 -0.361 -7.894 1.00 91.50 124 LEU A CA 1
ATOM 976 C C . LEU A 1 124 ? -0.527 1.010 -8.555 1.00 91.50 124 LEU A C 1
ATOM 978 O O . LEU A 1 124 ? -1.090 1.134 -9.639 1.00 91.50 124 LEU A O 1
ATOM 982 N N . GLY A 1 125 ? -0.079 2.073 -7.892 1.00 88.25 125 GLY A N 1
ATOM 983 C CA . GLY A 1 125 ? -0.018 3.420 -8.450 1.00 88.25 125 GLY A CA 1
ATOM 984 C C . GLY A 1 125 ? 1.272 3.633 -9.237 1.00 88.25 125 GLY A C 1
ATOM 985 O O . GLY A 1 125 ? 2.195 4.264 -8.718 1.00 8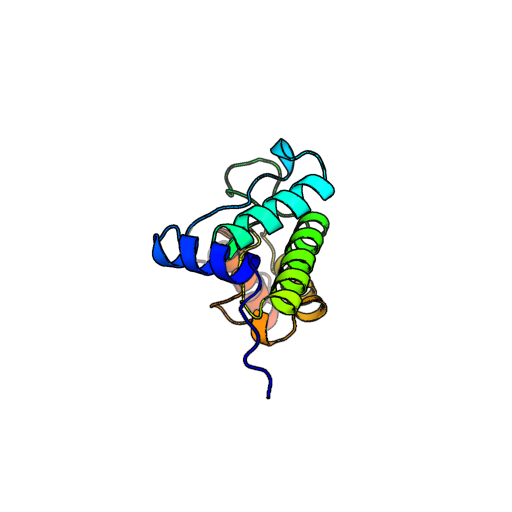8.25 125 GLY A O 1
ATOM 986 N N . ALA A 1 126 ? 1.320 3.128 -10.470 1.00 85.75 126 ALA A N 1
ATOM 987 C CA . ALA A 1 126 ? 2.486 3.207 -11.345 1.00 85.75 126 ALA A CA 1
ATOM 988 C C . ALA A 1 126 ? 2.108 3.700 -12.749 1.00 85.75 126 ALA A C 1
ATOM 990 O O . ALA A 1 126 ? 1.101 3.268 -13.301 1.00 85.75 126 ALA A O 1
ATOM 991 N N . SER A 1 127 ? 2.914 4.599 -13.319 1.00 83.19 127 SER A N 1
ATOM 992 C CA . SER A 1 127 ? 2.709 5.136 -14.674 1.00 83.19 127 SER A CA 1
ATOM 993 C C . SER A 1 127 ? 3.581 4.454 -15.730 1.00 83.19 127 SER A C 1
ATOM 995 O O . SER A 1 127 ? 3.129 4.275 -16.850 1.00 83.19 127 SER A O 1
ATOM 997 N N . SER A 1 128 ? 4.805 4.043 -15.382 1.00 83.00 128 SER A N 1
ATOM 998 C CA . SER A 1 128 ? 5.766 3.432 -16.316 1.00 83.00 128 SER A CA 1
ATOM 999 C C . SER A 1 128 ? 5.962 1.923 -16.125 1.00 83.00 128 SER A C 1
ATOM 1001 O O . SER A 1 128 ? 6.750 1.315 -16.840 1.00 83.00 128 SER A O 1
ATOM 1003 N N . LEU A 1 129 ? 5.300 1.315 -15.133 1.00 87.56 129 LEU A N 1
ATOM 1004 C CA . LEU A 1 129 ? 5.482 -0.103 -14.795 1.00 87.56 129 LEU A CA 1
ATOM 1005 C C . LEU A 1 129 ? 4.998 -1.036 -15.911 1.00 87.56 129 LEU A C 1
ATOM 1007 O O . LEU A 1 129 ? 5.611 -2.073 -16.135 1.00 87.56 129 LEU A O 1
ATOM 1011 N N . LEU A 1 130 ? 3.919 -0.668 -16.610 1.00 88.19 130 LEU A N 1
ATOM 1012 C CA . LEU A 1 130 ? 3.366 -1.485 -17.693 1.00 88.19 130 LEU A CA 1
ATOM 1013 C C . LEU A 1 130 ? 4.416 -1.739 -18.781 1.00 88.19 130 LEU A C 1
ATOM 1015 O O . LEU A 1 130 ? 4.666 -2.885 -19.136 1.00 88.19 130 LEU A O 1
ATOM 1019 N N . THR A 1 131 ? 5.094 -0.678 -19.219 1.00 87.50 131 THR A N 1
ATOM 1020 C CA . THR A 1 131 ? 6.149 -0.749 -20.234 1.00 87.50 131 THR A CA 1
ATOM 1021 C C . THR A 1 131 ? 7.295 -1.673 -19.819 1.00 87.50 131 THR A C 1
ATOM 1023 O O . THR A 1 131 ? 7.832 -2.391 -20.658 1.00 87.50 131 THR A O 1
ATOM 1026 N N . ASP A 1 132 ? 7.683 -1.672 -18.538 1.00 89.19 132 ASP A N 1
ATOM 1027 C CA . ASP A 1 132 ? 8.723 -2.577 -18.035 1.00 89.19 132 ASP A CA 1
ATOM 1028 C C . ASP A 1 132 ? 8.253 -4.036 -18.040 1.00 89.19 132 ASP A C 1
ATOM 1030 O O . ASP A 1 132 ? 8.974 -4.903 -18.525 1.00 89.19 132 ASP A O 1
ATOM 1034 N N . ILE A 1 133 ? 7.028 -4.311 -17.580 1.00 88.81 133 ILE A N 1
ATOM 1035 C CA . ILE A 1 133 ? 6.458 -5.667 -17.589 1.00 88.81 133 ILE A CA 1
ATOM 1036 C C . ILE A 1 133 ? 6.384 -6.218 -19.016 1.00 88.81 133 ILE A C 1
ATOM 1038 O O . ILE A 1 133 ? 6.799 -7.351 -19.248 1.00 88.81 133 ILE A O 1
ATOM 1042 N N . GLU A 1 134 ? 5.919 -5.421 -19.979 1.00 90.19 134 GLU A N 1
ATOM 1043 C CA . GLU A 1 134 ? 5.886 -5.812 -21.393 1.00 90.19 134 GLU A CA 1
ATOM 1044 C C . GLU A 1 134 ? 7.274 -6.208 -21.909 1.00 90.19 134 GLU A C 1
ATOM 1046 O O . GLU A 1 134 ? 7.418 -7.243 -22.557 1.00 90.19 134 GLU A O 1
ATOM 1051 N N . ARG A 1 135 ? 8.316 -5.438 -21.565 1.00 87.38 135 ARG A N 1
ATOM 1052 C CA . ARG A 1 135 ? 9.702 -5.755 -21.946 1.00 87.38 135 ARG A CA 1
ATOM 1053 C C . ARG A 1 135 ? 10.196 -7.053 -21.316 1.00 87.38 135 ARG A C 1
ATOM 1055 O O . ARG A 1 135 ? 10.878 -7.821 -21.988 1.00 87.38 135 ARG A O 1
ATOM 1062 N N . GLN A 1 136 ? 9.868 -7.301 -20.047 1.00 87.81 136 GLN A N 1
ATOM 1063 C CA . GLN A 1 136 ? 10.243 -8.546 -19.368 1.00 87.81 136 GLN A CA 1
ATOM 1064 C C . GLN A 1 136 ? 9.542 -9.760 -19.993 1.00 87.81 136 GLN A C 1
ATOM 1066 O O . GLN A 1 136 ? 10.170 -10.801 -20.169 1.00 87.81 136 GLN A O 1
ATOM 1071 N N . LEU A 1 137 ? 8.266 -9.623 -20.368 1.00 87.75 137 LEU A N 1
ATOM 1072 C CA . LEU A 1 137 ? 7.509 -10.682 -21.038 1.00 87.75 137 LEU A CA 1
ATOM 1073 C C . LEU A 1 137 ? 8.045 -10.969 -22.446 1.00 87.75 137 LEU A C 1
ATOM 1075 O O . LEU A 1 137 ? 8.242 -12.134 -22.783 1.00 87.75 137 LEU A O 1
ATOM 1079 N N . ASP A 1 138 ? 8.335 -9.935 -23.243 1.00 85.75 138 ASP A N 1
ATOM 1080 C CA . ASP A 1 138 ? 8.920 -10.109 -24.581 1.00 85.75 138 ASP A CA 1
ATOM 1081 C C . ASP A 1 138 ? 10.308 -10.761 -24.499 1.00 85.75 138 ASP A C 1
ATOM 1083 O O . ASP A 1 138 ? 10.621 -11.686 -25.251 1.00 85.75 138 ASP A O 1
ATOM 1087 N N . HIS A 1 139 ? 11.120 -10.355 -23.518 1.00 83.81 139 HIS A N 1
ATOM 1088 C CA . HIS A 1 139 ? 12.416 -10.978 -23.269 1.00 83.81 139 HIS A CA 1
ATOM 1089 C C . HIS A 1 139 ? 12.290 -12.457 -22.881 1.00 83.81 139 HIS A C 1
ATOM 1091 O O . HIS A 1 139 ? 12.995 -13.297 -23.441 1.00 83.81 139 HIS A O 1
ATOM 1097 N N . ALA A 1 140 ? 11.369 -12.788 -21.971 1.00 82.31 140 ALA A N 1
ATOM 1098 C CA . ALA A 1 140 ? 11.119 -14.165 -21.551 1.00 82.31 140 ALA A CA 1
ATOM 1099 C C . ALA A 1 140 ? 10.599 -15.047 -22.700 1.00 82.31 140 ALA A C 1
ATOM 1101 O O . ALA A 1 140 ? 10.948 -16.223 -22.772 1.00 82.31 140 ALA A O 1
ATOM 1102 N N . ALA A 1 141 ? 9.794 -14.486 -23.608 1.00 81.00 141 ALA A N 1
ATOM 1103 C CA . ALA A 1 141 ? 9.227 -15.211 -24.742 1.00 81.00 141 ALA A CA 1
ATOM 1104 C C . ALA A 1 141 ? 10.214 -15.395 -25.909 1.00 81.00 141 ALA A C 1
ATOM 1106 O O . ALA A 1 141 ? 10.159 -16.409 -26.603 1.00 81.00 141 ALA A O 1
ATOM 1107 N N . THR A 1 142 ? 11.107 -14.429 -26.153 1.00 79.75 142 THR A N 1
ATOM 1108 C CA . THR A 1 142 ? 11.949 -14.395 -27.367 1.00 79.75 142 THR A CA 1
ATOM 1109 C C . THR A 1 142 ? 13.441 -14.621 -27.115 1.00 79.75 142 THR A C 1
ATOM 1111 O O . THR A 1 142 ? 14.203 -14.789 -28.070 1.00 79.75 142 THR A O 1
ATOM 1114 N N . GLY A 1 143 ? 13.887 -14.598 -25.854 1.00 64.56 143 GLY A N 1
ATOM 1115 C CA . GLY A 1 143 ? 15.297 -14.726 -25.470 1.00 64.56 143 GLY A CA 1
ATOM 1116 C C . GLY A 1 143 ? 16.184 -13.552 -25.906 1.00 64.56 143 GLY A C 1
ATOM 1117 O O . GLY A 1 143 ? 17.403 -13.606 -25.756 1.00 64.56 143 GLY A O 1
ATOM 1118 N N . ARG A 1 144 ? 15.605 -12.478 -26.458 1.00 53.38 144 ARG A N 1
ATOM 1119 C CA . ARG A 1 144 ? 16.306 -11.264 -26.906 1.00 53.38 144 ARG A CA 1
ATOM 1120 C C . ARG A 1 144 ? 15.750 -10.068 -26.142 1.00 53.38 144 ARG A C 1
ATOM 1122 O O . ARG A 1 144 ? 14.579 -10.062 -25.786 1.00 53.38 144 ARG A O 1
ATOM 1129 N N . TYR A 1 145 ? 16.568 -9.070 -25.817 1.00 53.03 145 TYR A N 1
ATOM 1130 C CA . TYR A 1 145 ? 16.020 -7.815 -25.291 1.00 53.03 145 TYR A CA 1
ATOM 1131 C C . TYR A 1 145 ? 15.188 -7.156 -26.396 1.00 53.03 145 TYR A C 1
ATOM 1133 O O . TYR A 1 145 ? 15.677 -7.005 -27.518 1.00 53.03 145 TYR A O 1
ATOM 1141 N N . ALA A 1 146 ? 13.943 -6.789 -26.086 1.00 51.81 146 ALA A N 1
ATOM 1142 C CA . ALA A 1 146 ? 13.072 -6.066 -27.004 1.00 51.81 146 ALA A CA 1
ATOM 1143 C C . ALA A 1 146 ? 13.806 -4.821 -27.531 1.00 51.81 146 ALA A C 1
ATOM 1145 O O . ALA A 1 146 ? 14.188 -3.940 -26.755 1.00 51.81 146 ALA A O 1
ATOM 1146 N N . ALA A 1 147 ? 14.050 -4.759 -28.842 1.00 49.41 147 ALA A N 1
ATOM 1147 C CA . ALA A 1 147 ? 14.662 -3.594 -29.468 1.00 49.41 147 ALA A CA 1
ATOM 1148 C C . ALA A 1 147 ? 13.770 -2.360 -29.243 1.00 49.41 147 ALA A C 1
ATOM 1150 O O . ALA A 1 147 ? 12.544 -2.445 -29.343 1.00 49.41 147 ALA A O 1
ATOM 1151 N N . SER A 1 148 ? 14.387 -1.208 -28.967 1.00 51.72 148 SER A N 1
ATOM 1152 C CA . SER A 1 148 ? 13.719 0.037 -28.551 1.00 51.72 148 SER A CA 1
ATOM 1153 C C . SER A 1 148 ? 12.641 0.564 -29.509 1.00 51.72 148 SER A C 1
ATOM 1155 O O . SER A 1 148 ? 11.852 1.409 -29.101 1.00 51.72 148 SER A O 1
ATOM 1157 N N . TRP A 1 149 ? 12.563 0.066 -30.748 1.00 58.56 149 TRP A N 1
ATOM 1158 C CA . TRP A 1 149 ? 11.613 0.533 -31.763 1.00 58.56 149 TRP A CA 1
ATOM 1159 C C . TRP A 1 149 ? 10.295 -0.263 -31.847 1.00 58.56 149 TRP A C 1
ATOM 1161 O O . TRP A 1 149 ? 9.445 0.074 -32.667 1.00 58.56 149 TRP A O 1
ATOM 1171 N N . LYS A 1 150 ? 10.102 -1.328 -31.053 1.00 51.00 150 LYS A N 1
ATOM 1172 C CA . LYS A 1 150 ? 8.921 -2.214 -31.172 1.00 51.00 150 LYS A CA 1
ATOM 1173 C C . LYS A 1 150 ? 7.735 -1.896 -30.252 1.00 51.00 150 LYS A C 1
ATOM 1175 O O . LYS A 1 150 ? 6.721 -2.579 -30.356 1.00 51.00 150 LYS A O 1
ATOM 1180 N N . GLN A 1 151 ? 7.811 -0.882 -29.390 1.00 55.88 151 GLN A N 1
ATOM 1181 C CA . GLN A 1 151 ? 6.664 -0.476 -28.566 1.00 55.88 151 GLN A CA 1
ATOM 1182 C C . GLN A 1 151 ? 5.954 0.731 -29.204 1.00 55.88 151 GLN A C 1
ATOM 1184 O O . GLN A 1 151 ? 6.564 1.798 -29.303 1.00 55.88 151 GLN A O 1
ATOM 1189 N N . PRO A 1 152 ? 4.682 0.601 -29.638 1.00 48.84 152 PRO A N 1
ATOM 1190 C CA . PRO A 1 152 ? 3.890 1.729 -30.095 1.00 48.84 152 PRO A CA 1
ATOM 1191 C C . PRO A 1 152 ? 3.453 2.492 -28.849 1.00 48.84 152 PRO A C 1
ATOM 1193 O O . PRO A 1 152 ? 2.440 2.145 -28.260 1.00 48.84 152 PRO A O 1
ATOM 1196 N N . MET A 1 153 ? 4.299 3.416 -28.391 1.00 52.97 153 MET A N 1
ATOM 1197 C CA . MET A 1 153 ? 4.036 4.589 -27.539 1.00 52.97 153 MET A CA 1
ATOM 1198 C C . MET A 1 153 ? 5.397 5.094 -27.031 1.00 52.97 153 MET A C 1
ATOM 1200 O O . MET A 1 153 ? 5.750 4.958 -25.858 1.00 52.97 153 MET A O 1
ATOM 1204 N N . VAL A 1 154 ? 6.180 5.627 -27.970 1.00 47.28 154 VAL A N 1
ATOM 1205 C CA . VAL A 1 154 ? 7.121 6.728 -27.725 1.00 47.28 154 VAL A CA 1
ATOM 1206 C C . VAL A 1 154 ? 6.497 7.962 -28.354 1.00 47.28 154 VAL A C 1
ATOM 1208 O O . VAL A 1 154 ? 5.947 7.805 -29.469 1.00 47.28 154 VAL A O 1
#

Secondary structure (DSSP, 8-state):
-------HHHHHHHHHHHTT-TT-----HHHH-SHHHHHHHHHHHHHTT-SEEES--S-SSS---HHHHHHHHHHHHHHHHHH----EEE-BS---SHHHHHHHHHHHHHHH-GGGGSTTTB--B-SSHHHHHHHHHHHHHHSSPPPTTSSS--

pLDDT: mean 78.25, std 19.14, range [38.09, 98.25]

Sequence (154 aa):
SNHGEPDGQSRVHRFFARAGLNKVRASHHRELGTLTNVARASEIAMMAGSDFIKTSTGKEAVNATLPVGLTMVRRIRDFHRRTGYEIGFKPAGGIRTAKQSLDWLILMKEELGDRWMKPDLFRLGASSLLTDIERQLDHAATGRYAASWKQPMV

Radius of gyration: 18.51 Å; chains: 1; bounding box: 45×31×56 Å

Foldseek 3Di:
DDPDDDDPLLVLLVVLLVVVPQDQELEDPPVLVDLVSLLVSLLVSVSNHHLEYEYHPQPDPDFFDVSSVLSNLLSQLVCCVRHVDQHAYERAYDQAAPVSVVSNLVSCCVRPNDVCNDPSRYDYHDDRHVVRVVQVVCCVVPVDRPDPPPDPDD